Protein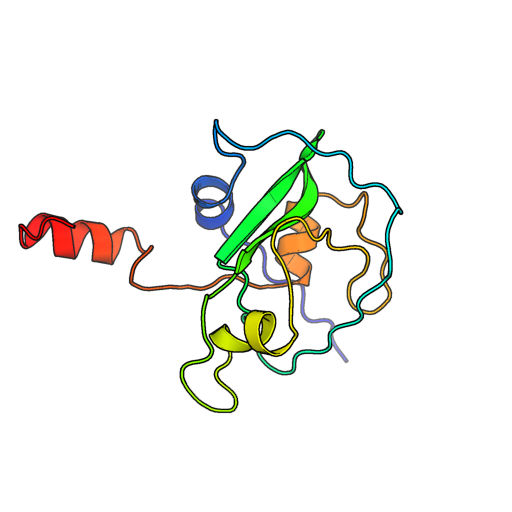 AF-A0A7S1RU45-F1 (afdb_monomer_lite)

Secondary structure (DSSP, 8-state):
----PPPPPPHHHHHHHS--TTPPP----S-S-------SSS---EEEEEEETTTEEEEEEEE-S--SSTT-GGGHHHHTT--TT-B--EETTEE-TTSBHHHHHHHH------TTT-HHHHHHHHHTT---

pLDDT: mean 73.71, std 16.8, range [36.34, 93.19]

Organism: Alexandrium catenella (NCBI:txid2925)

Sequence (132 aa):
RPGRTAARVSAEYLERLGPKDADVPFTAAAGGADHPVTFKKRPFGILRYQPGQGMKGAMAMEIIPTSRYPGDPQGQAFSAGVQSGWVVKSINGEDVLTADFGRIMDLLDDEVADPRFSKSTALALEKQGGRL

Foldseek 3Di:
DDDDQQDQDDPVCCVLQEDDPPDDADQLDPDDDDQDADDDDPPQAQPHWYAHDPQAWTFRAHGDCAQPDVPRNNRNCVVSVPDGGDTDQDQPNHGRSGPHNSVVCSRNVRDPPDCVPDPVNVVVCVVVVDDD

Structure (mmCIF, N/CA/C/O backbone):
data_AF-A0A7S1RU45-F1
#
_entry.id   AF-A0A7S1RU45-F1
#
loop_
_atom_site.group_PDB
_atom_site.id
_atom_site.type_symbol
_atom_site.label_atom_id
_atom_site.label_alt_id
_atom_site.label_comp_id
_atom_site.label_asym_id
_atom_site.label_entity_id
_atom_site.label_seq_id
_atom_site.pdbx_PDB_ins_code
_atom_site.Cartn_x
_atom_site.Cartn_y
_atom_site.Cartn_z
_atom_site.occupancy
_atom_site.B_iso_or_equiv
_atom_site.auth_seq_id
_atom_site.auth_comp_id
_atom_site.auth_asym_id
_atom_site.auth_atom_id
_atom_site.pdbx_PDB_model_num
ATOM 1 N N . ARG A 1 1 ? -3.092 -27.947 -1.223 1.00 36.34 1 ARG A N 1
ATOM 2 C CA . ARG A 1 1 ? -1.766 -27.299 -1.407 1.00 36.34 1 ARG A CA 1
ATOM 3 C C . ARG A 1 1 ? -1.359 -26.730 -0.051 1.00 36.34 1 ARG A C 1
ATOM 5 O O . ARG A 1 1 ? -2.202 -26.042 0.511 1.00 36.34 1 ARG A O 1
ATOM 12 N N . PRO A 1 2 ? -0.185 -27.057 0.516 1.00 37.94 2 PRO A N 1
ATOM 13 C CA . PRO A 1 2 ? 0.173 -26.583 1.849 1.00 37.94 2 PRO A CA 1
ATOM 14 C C . PRO A 1 2 ? 0.430 -25.075 1.789 1.00 37.94 2 PRO A C 1
ATOM 16 O O . PRO A 1 2 ? 1.108 -24.593 0.878 1.00 37.94 2 PRO A O 1
ATOM 19 N N . GLY A 1 3 ? -0.197 -24.343 2.709 1.00 45.81 3 GLY A N 1
ATOM 20 C CA . GLY A 1 3 ? -0.113 -22.893 2.806 1.00 45.81 3 GLY A CA 1
ATOM 21 C C . GLY A 1 3 ? 1.318 -22.466 3.093 1.00 45.81 3 GLY A C 1
ATOM 22 O O . GLY A 1 3 ? 1.924 -22.923 4.060 1.00 45.81 3 GLY A O 1
ATOM 23 N N . ARG A 1 4 ? 1.860 -21.593 2.240 1.00 40.69 4 ARG A N 1
ATOM 24 C CA . ARG A 1 4 ? 3.058 -20.830 2.581 1.00 40.69 4 ARG A CA 1
ATOM 25 C C . ARG A 1 4 ? 2.671 -19.919 3.738 1.00 40.69 4 ARG A C 1
ATOM 27 O O . ARG A 1 4 ? 1.908 -18.977 3.544 1.00 40.69 4 ARG A O 1
ATOM 34 N N . THR A 1 5 ? 3.141 -20.252 4.931 1.00 42.56 5 THR A N 1
ATOM 35 C CA . THR A 1 5 ? 3.171 -19.348 6.077 1.00 42.56 5 THR A CA 1
ATOM 36 C C . THR A 1 5 ? 3.805 -18.045 5.606 1.00 42.56 5 THR A C 1
ATOM 38 O O . THR A 1 5 ? 4.898 -18.074 5.038 1.00 42.56 5 THR A O 1
ATOM 41 N N . ALA A 1 6 ? 3.086 -16.932 5.762 1.00 41.75 6 ALA A N 1
ATOM 42 C CA . ALA A 1 6 ? 3.610 -15.604 5.475 1.00 41.75 6 ALA A CA 1
ATOM 4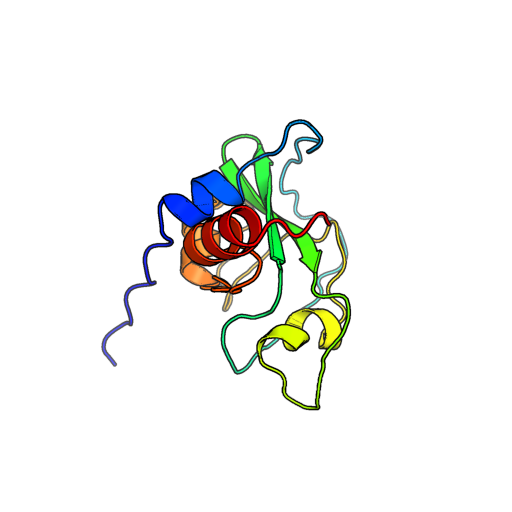3 C C . ALA A 1 6 ? 4.967 -15.451 6.183 1.00 41.75 6 ALA A C 1
ATOM 45 O O . ALA A 1 6 ? 5.102 -15.835 7.351 1.00 41.75 6 ALA A O 1
ATOM 46 N N . ALA A 1 7 ? 5.988 -15.015 5.444 1.00 49.62 7 ALA A N 1
ATOM 47 C CA . ALA A 1 7 ? 7.306 -14.795 6.013 1.00 49.62 7 ALA A CA 1
ATOM 48 C C . ALA A 1 7 ? 7.179 -13.681 7.056 1.00 49.62 7 ALA A C 1
ATOM 50 O O . ALA A 1 7 ? 6.604 -12.638 6.765 1.00 49.62 7 ALA A O 1
ATOM 51 N N . ARG A 1 8 ? 7.661 -13.936 8.276 1.00 51.78 8 ARG A N 1
ATOM 52 C CA . ARG A 1 8 ? 7.699 -12.918 9.326 1.00 51.78 8 ARG A CA 1
ATOM 53 C C . ARG A 1 8 ? 8.703 -11.857 8.910 1.00 51.78 8 ARG A C 1
ATOM 55 O O . ARG A 1 8 ? 9.883 -12.175 8.755 1.00 51.78 8 ARG A O 1
ATOM 62 N N . VAL A 1 9 ? 8.236 -10.630 8.757 1.00 60.22 9 VAL A N 1
ATOM 63 C CA . VAL A 1 9 ? 9.081 -9.470 8.492 1.00 60.22 9 VAL A CA 1
ATOM 64 C C . VAL A 1 9 ? 10.084 -9.297 9.634 1.00 60.22 9 VAL A C 1
ATOM 66 O O . VAL A 1 9 ? 9.765 -9.505 10.809 1.00 60.22 9 VAL A O 1
ATOM 69 N N . SER A 1 10 ? 11.330 -8.968 9.289 1.00 58.03 10 SER A N 1
ATOM 70 C CA . SER A 1 10 ? 12.415 -8.850 10.262 1.00 58.03 10 SER A CA 1
ATOM 71 C C . SER A 1 10 ? 12.181 -7.684 11.239 1.00 58.03 10 SER A C 1
ATOM 73 O O . SER A 1 10 ? 11.636 -6.641 10.876 1.00 58.03 10 SER A O 1
ATOM 75 N N . ALA A 1 11 ? 12.626 -7.826 12.494 1.00 60.44 11 ALA A N 1
ATOM 76 C CA . ALA A 1 11 ? 12.583 -6.726 13.466 1.00 60.44 11 ALA A CA 1
ATOM 77 C C . ALA A 1 11 ? 13.366 -5.496 12.964 1.00 60.44 11 ALA A C 1
ATOM 79 O O . ALA A 1 11 ? 12.951 -4.364 13.186 1.00 60.44 11 ALA A O 1
ATOM 80 N N . GLU A 1 12 ? 14.441 -5.722 12.202 1.00 61.47 12 GLU A N 1
ATOM 81 C CA . GLU A 1 12 ? 15.231 -4.666 11.565 1.00 61.47 12 GLU A CA 1
ATOM 82 C C . GLU A 1 12 ? 14.415 -3.852 10.549 1.00 61.47 12 GLU A C 1
ATOM 84 O O . GLU A 1 12 ? 14.563 -2.632 10.481 1.00 61.47 12 GLU A O 1
ATOM 89 N N . TYR A 1 13 ? 13.528 -4.489 9.779 1.00 62.28 13 TYR A N 1
ATOM 90 C CA . TYR A 1 13 ? 12.629 -3.782 8.868 1.00 62.28 13 TYR A CA 1
ATOM 91 C C . TYR A 1 13 ? 11.663 -2.871 9.636 1.00 62.28 13 TYR A C 1
ATOM 93 O O . TYR A 1 13 ? 11.496 -1.710 9.263 1.00 62.28 13 TYR A O 1
ATOM 101 N N . LEU A 1 14 ? 11.077 -3.365 10.732 1.00 64.50 14 LEU A N 1
ATOM 102 C CA . LEU A 1 14 ? 10.163 -2.587 11.575 1.00 64.50 14 LEU A CA 1
ATOM 103 C C . LEU A 1 14 ? 10.868 -1.427 12.292 1.00 64.50 14 LEU A C 1
ATOM 105 O O . LEU A 1 14 ? 10.302 -0.344 12.387 1.00 64.50 14 LEU A O 1
ATOM 109 N N . GLU A 1 15 ? 12.105 -1.619 12.752 1.00 63.34 15 GLU A N 1
ATOM 110 C CA . GLU A 1 15 ? 12.921 -0.550 13.343 1.00 63.34 15 GLU A CA 1
ATOM 111 C C . GLU A 1 15 ? 13.328 0.508 12.308 1.00 63.34 15 GLU A C 1
ATOM 113 O O . GLU A 1 15 ? 13.349 1.699 12.609 1.00 63.34 15 GLU A O 1
ATOM 118 N N . ARG A 1 16 ? 13.646 0.090 11.075 1.00 63.34 16 ARG A N 1
ATOM 119 C CA . ARG A 1 16 ? 14.114 0.988 10.007 1.00 63.34 16 ARG A CA 1
ATOM 120 C C . ARG A 1 16 ? 12.986 1.774 9.342 1.00 63.34 16 ARG A C 1
ATOM 122 O O . ARG A 1 16 ? 13.203 2.905 8.909 1.00 63.34 16 ARG A O 1
ATOM 129 N N . LEU A 1 17 ? 11.817 1.159 9.196 1.00 65.38 17 LEU A N 1
ATOM 130 C CA . LEU A 1 17 ? 10.683 1.701 8.440 1.00 65.38 17 LEU A CA 1
ATOM 131 C C . LEU A 1 17 ? 9.457 1.956 9.322 1.00 65.38 17 LEU A C 1
ATOM 133 O O . LEU A 1 17 ? 8.366 2.179 8.806 1.00 65.38 17 LEU A O 1
ATOM 137 N N . GLY A 1 18 ? 9.643 1.941 10.642 1.00 61.94 18 GLY A N 1
ATOM 138 C CA . GLY A 1 18 ? 8.648 2.383 11.608 1.00 61.94 18 GLY A CA 1
ATOM 139 C C . GLY A 1 18 ? 8.309 3.876 11.479 1.00 61.94 18 GLY A C 1
ATOM 140 O O . GLY A 1 18 ? 8.869 4.580 10.630 1.00 61.94 18 GLY A O 1
ATOM 141 N N . PRO A 1 19 ? 7.381 4.369 12.320 1.00 62.22 19 PRO A N 1
ATOM 142 C CA . PRO A 1 19 ? 6.977 5.770 12.309 1.00 62.22 19 PRO A CA 1
ATOM 143 C C . PRO A 1 19 ? 8.192 6.687 12.490 1.00 62.22 19 PRO A C 1
ATOM 145 O O . PRO A 1 19 ? 8.973 6.511 13.426 1.00 62.22 19 PRO A O 1
ATOM 148 N N . LYS A 1 20 ? 8.347 7.663 11.597 1.00 68.50 20 LYS A N 1
ATOM 149 C CA . LYS A 1 20 ? 9.353 8.728 11.697 1.00 68.50 20 LYS A CA 1
ATOM 150 C C . LYS A 1 20 ? 8.753 9.951 12.393 1.00 68.50 20 LYS A C 1
ATOM 152 O O . LYS A 1 20 ? 7.554 10.178 12.303 1.00 68.50 20 LYS A O 1
ATOM 157 N N . ASP A 1 21 ? 9.586 10.803 12.988 1.00 62.47 21 ASP A N 1
ATOM 158 C CA . ASP A 1 21 ? 9.125 12.025 13.678 1.00 62.47 21 ASP A CA 1
ATOM 159 C C . ASP A 1 21 ? 8.314 12.983 12.782 1.00 62.47 21 ASP A C 1
ATOM 161 O O . ASP A 1 21 ? 7.487 13.748 13.270 1.00 62.47 21 ASP A O 1
ATOM 165 N N . ALA A 1 22 ? 8.542 12.945 11.465 1.00 68.75 22 ALA A N 1
ATOM 166 C CA . ALA A 1 22 ? 7.822 13.757 10.483 1.00 68.75 22 ALA A CA 1
ATOM 167 C C . ALA A 1 22 ? 6.504 13.125 9.992 1.00 68.75 22 ALA A C 1
ATOM 169 O O . ALA A 1 22 ? 5.777 13.753 9.221 1.00 68.75 22 ALA A O 1
ATOM 170 N N . ASP A 1 23 ? 6.209 11.886 10.385 1.00 72.44 23 ASP A N 1
ATOM 171 C CA . ASP A 1 23 ? 5.013 11.182 9.943 1.00 72.44 23 ASP A CA 1
ATOM 172 C C . ASP A 1 23 ? 3.775 11.738 10.653 1.00 72.44 23 ASP A C 1
ATOM 174 O O . ASP A 1 23 ? 3.691 11.776 11.881 1.00 72.44 23 ASP A O 1
ATOM 178 N N . VAL A 1 24 ? 2.773 12.142 9.872 1.00 75.69 24 VAL A N 1
ATOM 179 C CA . VAL A 1 24 ? 1.483 12.578 10.414 1.00 75.69 24 VAL A CA 1
ATOM 180 C C . VAL A 1 24 ? 0.636 11.338 10.678 1.00 75.69 24 VAL A C 1
ATOM 182 O O . VAL A 1 24 ? 0.347 10.613 9.722 1.00 75.69 24 VAL A O 1
ATOM 185 N N . PRO A 1 25 ? 0.209 11.065 11.926 1.00 76.00 25 PRO A N 1
ATOM 186 C CA . PRO A 1 25 ? -0.648 9.923 12.211 1.00 76.00 25 PRO A CA 1
ATOM 187 C C . PRO A 1 25 ? -1.898 9.945 11.332 1.00 76.00 25 PRO A C 1
ATOM 189 O O . PRO A 1 25 ? -2.581 10.964 11.238 1.00 76.00 25 PRO A O 1
ATOM 192 N N . PHE A 1 26 ? -2.214 8.809 10.715 1.00 82.38 26 PHE A N 1
ATOM 193 C CA . PHE A 1 26 ? -3.442 8.642 9.950 1.00 82.38 26 PHE A CA 1
ATOM 194 C C . PHE A 1 26 ? -4.302 7.545 10.567 1.00 82.38 26 PHE A C 1
ATOM 196 O O . PHE A 1 26 ? -3.803 6.579 11.152 1.00 82.38 26 PHE A O 1
ATOM 203 N N . THR A 1 27 ? -5.609 7.679 10.400 1.00 80.44 27 THR A N 1
ATOM 204 C CA . THR A 1 27 ? -6.555 6.593 10.621 1.00 80.44 27 THR A CA 1
ATOM 205 C C . THR A 1 27 ? -6.864 5.964 9.272 1.00 80.44 27 THR A C 1
ATOM 207 O O . THR A 1 27 ? -7.249 6.648 8.324 1.00 80.44 27 THR A O 1
ATOM 210 N N . ALA A 1 28 ? -6.655 4.653 9.156 1.00 70.88 28 ALA A N 1
ATOM 211 C CA . ALA A 1 28 ? -7.047 3.917 7.965 1.00 70.88 28 ALA A CA 1
ATOM 212 C C . ALA A 1 28 ? -8.581 3.935 7.865 1.00 70.88 28 ALA A C 1
ATOM 214 O O . ALA A 1 28 ? -9.274 3.186 8.551 1.00 70.88 28 ALA A O 1
ATOM 215 N N . ALA A 1 29 ? -9.111 4.847 7.056 1.00 68.69 29 ALA A N 1
ATOM 216 C CA . ALA A 1 29 ? -10.534 4.972 6.793 1.00 68.69 29 ALA A CA 1
ATOM 217 C C . ALA A 1 29 ? -10.851 4.400 5.410 1.00 68.69 29 ALA A C 1
ATOM 219 O O . ALA A 1 29 ? -10.089 4.583 4.460 1.00 68.69 29 ALA A O 1
ATOM 220 N N . ALA A 1 30 ? -12.000 3.737 5.281 1.00 59.75 30 ALA A N 1
ATOM 221 C CA . ALA A 1 30 ? -12.558 3.374 3.986 1.00 59.75 30 ALA A CA 1
ATOM 222 C C . ALA A 1 30 ? -13.072 4.648 3.290 1.00 59.75 30 ALA A C 1
ATOM 224 O O . ALA A 1 30 ? -14.252 4.979 3.360 1.00 59.75 30 ALA A O 1
ATOM 225 N N . GLY A 1 31 ? -12.169 5.405 2.674 1.00 66.12 31 GLY A N 1
ATOM 226 C CA . GLY A 1 31 ? -12.482 6.608 1.911 1.00 66.12 31 GLY A CA 1
ATOM 227 C C . GLY A 1 31 ? -11.533 6.744 0.726 1.00 66.12 31 GLY A C 1
ATOM 228 O O . GLY A 1 31 ? -10.350 6.445 0.847 1.00 66.12 31 GLY A O 1
ATOM 229 N N . GLY A 1 32 ? -12.055 7.177 -0.423 1.00 72.19 32 GLY A N 1
ATOM 230 C CA . GLY A 1 32 ? -11.297 7.301 -1.672 1.00 72.19 32 GLY A CA 1
ATOM 231 C C . GLY A 1 32 ? -11.684 6.269 -2.734 1.00 72.19 32 GLY A C 1
ATOM 232 O O . GLY A 1 32 ? -12.477 5.362 -2.487 1.00 72.19 32 GLY A O 1
ATOM 233 N N . ALA A 1 33 ? -11.156 6.456 -3.945 1.00 82.75 33 ALA A N 1
ATOM 234 C CA . ALA A 1 33 ? -11.349 5.527 -5.052 1.00 82.75 33 ALA A CA 1
ATOM 235 C C . ALA A 1 33 ? -10.428 4.308 -4.897 1.00 82.75 33 ALA A C 1
ATOM 237 O O . ALA A 1 33 ? -9.247 4.452 -4.581 1.00 82.75 33 ALA A O 1
ATOM 238 N N . ASP A 1 34 ? -10.961 3.115 -5.153 1.00 88.38 34 ASP A N 1
ATOM 239 C CA . ASP A 1 34 ? -10.176 1.885 -5.109 1.00 88.38 34 ASP A CA 1
ATOM 240 C C . ASP A 1 34 ? -9.290 1.774 -6.360 1.00 88.38 34 ASP A C 1
ATOM 242 O O . ASP A 1 34 ? -9.778 1.844 -7.489 1.00 88.38 34 ASP A O 1
ATOM 246 N N . HIS A 1 35 ? -7.992 1.538 -6.154 1.00 90.50 35 HIS A N 1
ATOM 247 C CA . HIS A 1 35 ? -7.032 1.242 -7.219 1.00 90.50 35 HIS A CA 1
ATOM 248 C C . HIS A 1 35 ? -6.512 -0.197 -7.083 1.00 90.50 35 HIS A C 1
ATOM 250 O O . HIS A 1 35 ? -5.549 -0.443 -6.351 1.00 90.50 35 HIS A O 1
ATOM 256 N N . PRO A 1 36 ? -7.141 -1.180 -7.757 1.00 91.19 36 PRO A N 1
ATOM 257 C CA . PRO A 1 36 ? -6.678 -2.557 -7.705 1.00 91.19 36 PRO A CA 1
ATOM 258 C C . PRO A 1 36 ? -5.369 -2.705 -8.484 1.00 91.19 36 PRO A C 1
ATOM 260 O O . PRO A 1 36 ? -5.284 -2.352 -9.661 1.00 91.19 36 PRO A O 1
ATOM 263 N N . VAL A 1 37 ? -4.356 -3.282 -7.840 1.00 89.62 37 VAL A N 1
ATOM 264 C CA . VAL A 1 37 ? -3.072 -3.602 -8.469 1.00 89.62 37 VAL A CA 1
ATOM 265 C C . VAL A 1 37 ? -2.802 -5.095 -8.346 1.00 89.62 37 VAL A C 1
ATOM 267 O O . VAL A 1 37 ? -3.027 -5.702 -7.304 1.00 89.62 37 VAL A O 1
ATOM 270 N N . THR A 1 38 ? -2.304 -5.698 -9.424 1.00 88.44 38 THR A N 1
ATOM 271 C CA . THR A 1 38 ? -1.805 -7.077 -9.429 1.00 88.44 38 THR A CA 1
ATOM 272 C C . THR A 1 38 ? -0.334 -7.069 -9.813 1.00 88.44 38 THR A C 1
ATOM 274 O O . THR A 1 38 ? 0.030 -6.545 -10.863 1.00 88.44 38 THR A O 1
ATOM 277 N N . PHE A 1 39 ? 0.508 -7.689 -8.994 1.00 82.81 39 PHE A N 1
ATOM 278 C CA . PHE A 1 39 ? 1.936 -7.840 -9.259 1.00 82.81 39 PHE A CA 1
ATOM 279 C C . PHE A 1 39 ? 2.325 -9.320 -9.276 1.00 82.81 39 PHE A C 1
ATOM 281 O O . PHE A 1 39 ? 1.712 -10.150 -8.606 1.00 82.81 39 PHE A O 1
ATOM 288 N N . LYS A 1 40 ? 3.321 -9.674 -10.097 1.00 79.25 40 LYS A N 1
ATOM 289 C CA . LYS A 1 40 ? 3.710 -11.080 -10.332 1.00 79.25 40 LYS A CA 1
ATOM 290 C C . LYS A 1 40 ? 4.953 -11.499 -9.554 1.00 79.25 40 LYS A C 1
ATOM 292 O O . LYS A 1 40 ? 5.160 -12.692 -9.345 1.00 79.25 40 LYS A O 1
ATOM 297 N N . LYS A 1 41 ? 5.804 -10.544 -9.179 1.00 82.44 41 LYS A N 1
ATOM 298 C CA . LYS A 1 41 ? 7.073 -10.787 -8.482 1.00 82.44 41 LYS A CA 1
ATOM 299 C C . LYS A 1 41 ? 7.131 -9.954 -7.206 1.00 82.44 41 LYS A C 1
ATOM 301 O O . LYS A 1 41 ? 6.525 -8.892 -7.160 1.00 82.44 41 LYS A O 1
ATOM 306 N N . ARG A 1 42 ? 7.858 -10.436 -6.201 1.00 80.88 42 ARG A N 1
ATOM 307 C CA . ARG A 1 42 ? 8.191 -9.683 -4.985 1.00 80.88 42 ARG A CA 1
ATOM 308 C C . ARG A 1 42 ? 9.662 -9.245 -5.039 1.00 80.88 42 ARG A C 1
ATOM 310 O O . ARG A 1 42 ? 10.455 -9.987 -5.632 1.00 80.88 42 ARG A O 1
ATOM 317 N N . 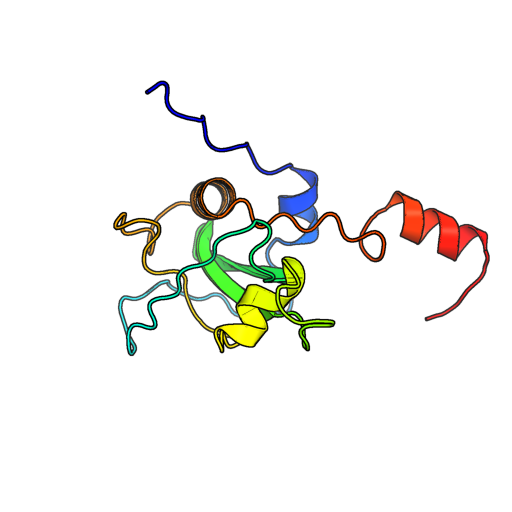PRO A 1 43 ? 10.033 -8.089 -4.460 1.00 83.31 43 PRO A N 1
ATOM 318 C CA . PRO A 1 43 ? 9.163 -7.091 -3.818 1.00 83.31 43 PRO A CA 1
ATOM 319 C C . PRO A 1 43 ? 8.255 -6.366 -4.831 1.00 83.31 43 PRO A C 1
ATOM 321 O O . PRO A 1 43 ? 8.453 -6.491 -6.039 1.00 83.31 43 PRO A O 1
ATOM 324 N N . PHE A 1 44 ? 7.232 -5.666 -4.347 1.00 85.88 44 PHE A N 1
ATOM 325 C CA . PHE A 1 44 ? 6.328 -4.833 -5.141 1.00 85.88 44 PHE A CA 1
ATOM 326 C C . PHE A 1 44 ? 6.943 -3.461 -5.461 1.00 85.88 44 PHE A C 1
ATOM 328 O O . PHE A 1 44 ? 6.718 -2.941 -6.554 1.00 85.88 44 PHE A O 1
ATOM 335 N N . GLY A 1 45 ? 7.773 -2.905 -4.573 1.00 84.12 45 GLY A N 1
ATOM 336 C CA . GLY A 1 45 ? 8.544 -1.688 -4.861 1.00 84.12 45 GLY A CA 1
ATOM 337 C C . GLY A 1 45 ? 8.141 -0.443 -4.077 1.00 84.12 45 GLY A C 1
ATOM 338 O O . GLY A 1 45 ? 8.447 0.675 -4.507 1.00 84.12 45 GLY A O 1
ATOM 339 N N . ILE A 1 46 ? 7.457 -0.615 -2.946 1.00 86.06 46 ILE A N 1
ATOM 340 C CA . ILE A 1 46 ? 7.291 0.459 -1.970 1.00 86.06 46 ILE A CA 1
ATOM 341 C C . ILE A 1 46 ? 8.510 0.442 -1.047 1.00 86.06 46 ILE A C 1
ATOM 343 O O . ILE A 1 46 ? 8.834 -0.567 -0.430 1.00 86.06 46 ILE A O 1
ATOM 347 N N . LEU A 1 47 ? 9.216 1.568 -0.979 1.00 82.06 47 LEU A N 1
ATOM 348 C CA . LEU A 1 47 ? 10.422 1.728 -0.168 1.00 82.06 47 LEU A CA 1
ATOM 349 C C . LEU A 1 47 ? 10.085 1.973 1.303 1.00 82.06 47 LEU A C 1
ATOM 351 O O . LEU A 1 47 ? 10.843 1.577 2.188 1.00 82.06 47 LEU A O 1
ATOM 355 N N . ARG A 1 48 ? 8.951 2.633 1.567 1.00 85.19 48 ARG A N 1
ATOM 356 C CA . ARG A 1 48 ? 8.491 2.911 2.926 1.00 85.19 48 ARG A CA 1
ATOM 357 C C . ARG A 1 48 ? 6.981 2.873 3.030 1.00 85.19 48 ARG A C 1
ATOM 359 O O . ARG A 1 48 ? 6.287 3.586 2.300 1.00 85.19 48 ARG A O 1
ATOM 366 N N . TYR A 1 49 ? 6.511 2.124 4.020 1.00 86.50 49 TYR A N 1
ATOM 367 C CA . TYR A 1 49 ? 5.155 2.235 4.526 1.00 86.50 49 TYR A CA 1
ATOM 368 C C . TYR A 1 49 ? 5.159 2.957 5.868 1.00 86.50 49 TYR A C 1
ATOM 370 O O . TYR A 1 49 ? 6.026 2.710 6.700 1.00 86.50 49 TYR A O 1
ATOM 378 N N . GLN A 1 50 ? 4.173 3.814 6.085 1.00 87.88 50 GLN A N 1
ATOM 379 C CA . GLN A 1 50 ? 3.882 4.378 7.391 1.00 87.88 50 GLN A CA 1
ATOM 380 C C . GLN A 1 50 ? 2.768 3.551 8.053 1.00 87.88 50 GLN A C 1
ATOM 382 O O . GLN A 1 50 ? 1.732 3.315 7.418 1.00 87.88 50 GLN A O 1
ATOM 387 N N . PRO A 1 51 ? 2.938 3.107 9.308 1.00 87.56 51 PRO A N 1
ATOM 388 C CA . PRO A 1 51 ? 1.848 2.519 10.077 1.00 87.56 51 PRO A CA 1
ATOM 389 C C . PRO A 1 51 ? 0.831 3.593 10.483 1.00 87.56 51 PRO A C 1
ATOM 391 O O . PRO A 1 51 ? 1.192 4.726 10.809 1.00 87.56 51 PRO A O 1
ATOM 394 N N . GLY A 1 52 ? -0.452 3.237 10.489 1.00 86.06 52 GLY A N 1
ATOM 395 C CA . GLY A 1 52 ? -1.495 4.118 11.010 1.00 86.06 52 GLY A CA 1
ATOM 396 C C . GLY A 1 52 ? -1.550 4.127 12.536 1.00 86.06 52 GLY A C 1
ATOM 397 O O . GLY A 1 52 ? -0.807 3.427 13.234 1.00 86.06 52 GLY A O 1
ATOM 398 N N . GLN A 1 53 ? -2.459 4.939 13.073 1.00 84.88 53 GLN A N 1
ATOM 399 C CA . GLN A 1 53 ? -2.650 5.094 14.512 1.00 84.88 53 GLN A CA 1
ATOM 400 C C . GLN A 1 53 ? -2.921 3.740 15.189 1.00 84.88 53 GLN A C 1
ATOM 402 O O . GLN A 1 53 ? -3.767 2.961 14.753 1.00 84.88 53 GLN A O 1
ATOM 407 N N . GLY A 1 54 ? -2.189 3.461 16.272 1.00 84.44 54 GLY A N 1
ATOM 408 C CA . GLY A 1 54 ? -2.278 2.181 16.978 1.00 84.44 54 GLY A CA 1
ATOM 409 C C . GLY A 1 54 ? -1.637 1.007 16.232 1.00 84.44 54 GLY A C 1
ATOM 410 O O . GLY A 1 54 ? -2.041 -0.127 16.466 1.00 84.44 54 GLY A O 1
ATOM 411 N N . MET A 1 55 ? -0.666 1.266 15.344 1.00 83.62 55 MET A N 1
ATOM 412 C CA . MET A 1 55 ? 0.003 0.253 14.513 1.00 83.62 55 MET A CA 1
ATOM 413 C C . MET A 1 55 ? -0.969 -0.511 13.607 1.00 83.62 55 MET A C 1
ATOM 415 O O . MET A 1 55 ? -0.778 -1.698 13.355 1.00 83.62 55 MET A O 1
ATOM 419 N N . LYS A 1 56 ? -2.013 0.164 13.115 1.00 88.19 56 LYS A N 1
ATOM 420 C CA . LYS A 1 56 ? -3.048 -0.412 12.247 1.00 88.19 56 LYS A CA 1
ATOM 421 C C . LYS A 1 56 ? -3.032 0.223 10.868 1.00 88.19 56 LYS A C 1
ATOM 423 O O . LYS A 1 56 ? -2.891 1.437 10.751 1.00 88.19 56 LYS A O 1
ATOM 428 N N . GLY A 1 57 ? -3.228 -0.590 9.837 1.00 90.00 57 GLY A N 1
ATOM 429 C CA . GLY A 1 57 ? -3.164 -0.133 8.454 1.00 90.00 57 GLY A CA 1
ATOM 430 C C . GLY A 1 57 ? -1.735 0.183 8.004 1.00 90.00 57 GLY A C 1
ATOM 431 O O . GLY A 1 57 ? -0.804 0.267 8.806 1.00 90.00 57 GLY A O 1
ATOM 432 N N . ALA A 1 58 ? -1.563 0.359 6.696 1.00 90.38 58 ALA A N 1
ATOM 433 C CA . ALA A 1 58 ? -0.294 0.734 6.086 1.00 90.38 58 ALA A CA 1
ATOM 434 C C . ALA A 1 58 ? -0.540 1.751 4.970 1.00 90.38 58 ALA A C 1
ATOM 436 O O . ALA A 1 58 ? -1.369 1.514 4.090 1.00 90.38 58 ALA A O 1
ATOM 437 N N . MET A 1 59 ? 0.187 2.864 5.003 1.00 90.50 59 MET A N 1
ATOM 438 C CA . MET A 1 59 ? 0.169 3.895 3.967 1.00 90.50 59 MET A CA 1
ATOM 439 C C . MET A 1 59 ? 1.484 3.871 3.194 1.00 90.50 59 MET A C 1
ATOM 441 O O . MET A 1 59 ? 2.548 3.902 3.804 1.00 90.50 59 MET A O 1
ATOM 445 N N . ALA A 1 60 ? 1.432 3.828 1.866 1.00 90.62 60 ALA A N 1
ATOM 446 C CA . ALA A 1 60 ? 2.610 3.979 1.024 1.00 90.62 60 ALA A CA 1
ATOM 447 C C . ALA A 1 60 ? 3.122 5.422 1.111 1.00 90.62 60 ALA A C 1
ATOM 449 O O . ALA A 1 60 ? 2.383 6.359 0.820 1.00 90.62 60 ALA A O 1
ATOM 450 N N . MET A 1 61 ? 4.385 5.604 1.490 1.00 86.25 61 MET A N 1
ATOM 451 C CA . MET A 1 61 ? 4.997 6.930 1.614 1.00 86.25 61 MET A CA 1
ATOM 452 C C . MET A 1 61 ? 6.026 7.169 0.526 1.00 86.25 61 MET A C 1
ATOM 454 O O . MET A 1 61 ? 5.977 8.175 -0.179 1.00 86.25 61 MET A O 1
ATOM 458 N N . GLU A 1 62 ? 6.950 6.229 0.378 1.00 84.44 62 GLU A N 1
ATOM 459 C CA . GLU A 1 62 ? 8.044 6.331 -0.575 1.00 84.44 62 GLU A CA 1
ATOM 460 C C . GLU A 1 62 ? 7.914 5.175 -1.558 1.00 84.44 62 GLU A C 1
ATOM 462 O O . GLU A 1 62 ? 7.934 4.007 -1.173 1.00 84.44 62 GLU A O 1
ATOM 467 N N . ILE A 1 63 ? 7.753 5.512 -2.832 1.00 85.94 63 ILE A N 1
ATOM 468 C CA . ILE A 1 63 ? 7.711 4.565 -3.944 1.00 85.94 63 ILE A CA 1
ATOM 469 C C . ILE A 1 63 ? 9.011 4.732 -4.715 1.00 85.94 63 ILE A C 1
ATOM 471 O O . ILE A 1 63 ? 9.555 5.838 -4.783 1.00 85.94 63 ILE A O 1
ATOM 475 N N . ILE A 1 64 ? 9.521 3.652 -5.306 1.00 80.88 64 ILE A N 1
ATOM 476 C CA . ILE A 1 64 ? 10.660 3.788 -6.210 1.00 80.88 64 ILE A CA 1
ATOM 477 C C . ILE A 1 64 ? 10.315 4.800 -7.327 1.00 80.88 64 ILE A C 1
ATOM 479 O O . ILE A 1 64 ? 9.230 4.737 -7.904 1.00 80.88 64 ILE A O 1
ATOM 483 N N . PRO A 1 65 ? 11.199 5.753 -7.659 1.00 77.19 65 PRO A N 1
ATOM 484 C CA . PRO A 1 65 ? 10.848 6.834 -8.582 1.00 77.19 65 PRO A CA 1
ATOM 485 C C . PRO A 1 65 ? 10.847 6.414 -10.058 1.00 77.19 65 PRO A C 1
ATOM 487 O O . PRO A 1 65 ? 10.433 7.190 -10.913 1.00 77.19 65 PRO A O 1
ATOM 490 N N . THR A 1 66 ? 11.363 5.227 -10.388 1.00 78.81 66 THR A N 1
ATOM 491 C CA . THR A 1 66 ? 11.431 4.734 -11.768 1.00 78.81 66 THR A CA 1
ATOM 492 C C . THR A 1 66 ? 11.542 3.212 -11.820 1.00 78.81 66 THR A C 1
ATOM 494 O O . THR A 1 66 ? 12.089 2.588 -10.908 1.00 78.81 66 THR A O 1
ATOM 497 N N . SER A 1 67 ? 11.074 2.616 -12.917 1.00 81.06 67 SER A N 1
ATOM 498 C CA . SER A 1 67 ? 11.389 1.233 -13.284 1.00 81.06 67 SER A CA 1
ATOM 499 C C . SER A 1 67 ? 12.622 1.226 -14.182 1.00 81.06 67 SER A C 1
ATOM 501 O O . SER A 1 67 ? 12.608 1.825 -15.256 1.00 81.06 67 SER A O 1
ATOM 503 N N . ARG A 1 68 ? 13.696 0.539 -13.777 1.00 77.75 68 ARG A N 1
ATOM 504 C CA . ARG A 1 68 ? 14.980 0.589 -14.506 1.00 77.75 68 ARG A CA 1
ATOM 505 C C . ARG A 1 68 ? 14.932 -0.105 -15.868 1.00 77.75 68 ARG A C 1
ATOM 507 O O . ARG A 1 68 ? 15.687 0.254 -16.765 1.00 77.75 68 ARG A O 1
ATOM 514 N N . TYR A 1 69 ? 14.084 -1.120 -16.005 1.00 75.81 69 TYR A N 1
ATOM 515 C CA . TYR A 1 69 ? 13.876 -1.889 -17.232 1.00 75.81 69 TYR A CA 1
ATOM 516 C C . TYR A 1 69 ? 12.471 -2.519 -17.236 1.00 75.81 69 TYR A C 1
ATOM 518 O O . TYR A 1 69 ? 11.846 -2.626 -16.173 1.00 75.81 69 TYR A O 1
ATOM 526 N N . PRO A 1 70 ? 11.938 -2.941 -18.400 1.00 75.81 70 PRO A N 1
ATOM 527 C CA . PRO A 1 70 ? 10.656 -3.637 -18.465 1.00 75.81 70 PRO A CA 1
ATOM 528 C C . PRO A 1 70 ? 10.664 -4.913 -17.613 1.00 75.81 70 PRO A C 1
ATOM 530 O O . PRO A 1 70 ? 11.468 -5.818 -17.832 1.00 75.81 70 PRO A O 1
ATOM 533 N N . GLY A 1 71 ? 9.759 -4.988 -16.635 1.00 73.75 71 GLY A N 1
ATOM 534 C CA . GLY A 1 71 ? 9.656 -6.129 -15.724 1.00 73.75 71 GLY A CA 1
ATOM 535 C C . GLY A 1 71 ? 10.618 -6.108 -14.530 1.00 73.75 71 GLY A C 1
ATOM 536 O O . GLY A 1 71 ? 10.788 -7.163 -13.911 1.00 73.75 71 GLY A O 1
ATOM 537 N N . ASP A 1 72 ? 11.226 -4.956 -14.201 1.00 77.94 72 ASP A N 1
ATOM 538 C CA . ASP A 1 72 ? 11.969 -4.756 -12.946 1.00 77.94 72 ASP A CA 1
ATOM 539 C C . ASP A 1 72 ? 11.050 -5.063 -11.752 1.00 77.94 72 ASP A C 1
ATOM 541 O O . ASP A 1 72 ? 10.054 -4.359 -11.561 1.00 77.94 72 ASP A O 1
ATOM 545 N N . PRO A 1 73 ? 11.351 -6.093 -10.937 1.00 74.06 73 PRO A N 1
ATOM 546 C CA . PRO A 1 73 ? 10.530 -6.427 -9.780 1.00 74.06 73 PRO A CA 1
ATOM 547 C C . PRO A 1 73 ? 10.371 -5.243 -8.821 1.00 74.06 73 PRO A C 1
ATOM 549 O O . PRO A 1 73 ? 9.277 -5.009 -8.322 1.00 74.06 73 PRO A O 1
ATOM 552 N N . GLN A 1 74 ? 11.422 -4.439 -8.634 1.00 76.19 74 GLN A N 1
ATOM 553 C CA . GLN A 1 74 ? 11.382 -3.284 -7.735 1.00 76.19 74 GLN A CA 1
ATOM 554 C C . GLN A 1 74 ? 10.588 -2.111 -8.323 1.00 76.19 74 GLN A C 1
ATOM 556 O O . GLN A 1 74 ? 10.100 -1.287 -7.567 1.00 76.19 74 GLN A O 1
ATOM 561 N N . GLY A 1 75 ? 10.430 -2.043 -9.649 1.00 82.88 75 GLY A N 1
ATOM 562 C CA . GLY A 1 75 ? 9.720 -0.983 -10.373 1.00 82.88 75 GLY A CA 1
ATOM 563 C C . GLY A 1 75 ? 8.207 -1.181 -10.503 1.00 82.88 75 GLY A C 1
ATOM 564 O O . GLY A 1 75 ? 7.552 -0.387 -11.184 1.00 82.88 75 GLY A O 1
ATOM 565 N N . GLN A 1 76 ? 7.638 -2.244 -9.921 1.00 88.00 76 GLN A N 1
ATOM 566 C CA . GLN A 1 76 ? 6.239 -2.619 -10.159 1.00 88.00 76 GLN A CA 1
ATOM 567 C C . GLN A 1 76 ? 5.253 -1.616 -9.550 1.00 88.00 76 GLN A C 1
ATOM 569 O O . GLN A 1 76 ? 4.295 -1.255 -10.227 1.00 88.00 76 GLN A O 1
ATOM 574 N N . ALA A 1 77 ? 5.504 -1.112 -8.339 1.00 88.44 77 ALA A N 1
ATOM 575 C CA . ALA A 1 77 ? 4.667 -0.096 -7.701 1.00 88.44 77 ALA A CA 1
ATOM 576 C C . ALA A 1 77 ? 4.613 1.211 -8.509 1.00 88.44 77 ALA A C 1
ATOM 578 O O . ALA A 1 77 ? 3.529 1.746 -8.745 1.00 88.44 77 ALA A O 1
ATOM 579 N N . PHE A 1 78 ? 5.764 1.670 -9.013 1.00 88.25 78 PHE A N 1
ATOM 580 C CA . PHE A 1 78 ? 5.845 2.811 -9.930 1.00 88.25 78 PHE A CA 1
ATOM 581 C C . PHE A 1 78 ? 5.063 2.552 -11.221 1.00 88.25 78 PHE A C 1
ATOM 583 O O . PHE A 1 78 ? 4.227 3.356 -11.625 1.00 88.25 78 PHE A O 1
ATOM 590 N N . SER A 1 79 ? 5.294 1.396 -11.847 1.00 88.75 79 SER A N 1
ATOM 591 C CA . SER A 1 79 ? 4.634 1.021 -13.105 1.00 88.75 79 SER A CA 1
ATOM 592 C C . SER A 1 79 ? 3.118 0.850 -12.949 1.00 88.75 79 SER A C 1
ATOM 594 O O . SER A 1 79 ? 2.376 1.045 -13.907 1.00 88.75 79 SER A O 1
ATOM 596 N N . ALA A 1 80 ? 2.656 0.494 -11.748 1.00 88.88 80 ALA A N 1
ATOM 597 C CA . ALA A 1 80 ? 1.246 0.397 -11.391 1.00 88.88 80 ALA A CA 1
ATOM 598 C C . ALA A 1 80 ? 0.612 1.750 -11.020 1.00 88.88 80 ALA A C 1
ATOM 600 O O . ALA A 1 80 ? -0.590 1.805 -10.769 1.00 88.88 80 ALA A O 1
ATOM 601 N N . GLY A 1 81 ? 1.400 2.830 -10.983 1.00 89.62 81 GLY A N 1
ATOM 602 C CA . GLY A 1 81 ? 0.923 4.174 -10.672 1.00 89.62 81 GLY A CA 1
ATOM 603 C C . GLY A 1 81 ? 0.589 4.392 -9.197 1.00 89.62 81 GLY A C 1
ATOM 604 O O . GLY A 1 81 ? -0.210 5.276 -8.898 1.00 89.62 81 GLY A O 1
ATOM 605 N N . VAL A 1 82 ? 1.167 3.604 -8.283 1.00 90.75 82 VAL A N 1
ATOM 606 C CA . VAL A 1 82 ? 0.975 3.808 -6.840 1.00 90.75 82 VAL A CA 1
ATOM 607 C C . VAL A 1 82 ? 1.543 5.161 -6.431 1.00 90.75 82 VAL A C 1
ATOM 609 O O . VAL A 1 82 ? 2.656 5.520 -6.818 1.00 90.75 82 VAL A O 1
ATOM 612 N N . GLN A 1 83 ? 0.784 5.900 -5.626 1.00 89.69 83 GLN A N 1
ATOM 613 C CA . GLN A 1 83 ? 1.165 7.231 -5.164 1.00 89.69 83 GLN A CA 1
ATOM 614 C C . GLN A 1 83 ? 1.397 7.257 -3.655 1.00 89.69 83 GLN A C 1
ATOM 616 O O . GLN A 1 83 ? 0.866 6.439 -2.901 1.00 89.69 83 GLN A O 1
ATOM 621 N N . SER A 1 84 ? 2.198 8.232 -3.224 1.00 88.81 84 SER A N 1
ATOM 622 C CA . SER A 1 84 ? 2.384 8.531 -1.807 1.00 88.81 84 SER A CA 1
ATOM 623 C C . SER A 1 84 ? 1.049 8.949 -1.184 1.00 88.81 84 SER A C 1
ATOM 625 O O . SER A 1 84 ? 0.252 9.638 -1.823 1.00 88.81 84 SER A O 1
ATOM 627 N N . GLY A 1 85 ? 0.788 8.514 0.044 1.00 89.19 85 GLY A N 1
ATOM 628 C CA . GLY A 1 85 ? -0.470 8.750 0.751 1.00 89.19 85 GLY A CA 1
ATOM 629 C C . GLY A 1 85 ? -1.538 7.674 0.534 1.00 89.19 85 GLY A C 1
ATOM 630 O O . GLY A 1 85 ? -2.576 7.706 1.193 1.00 89.19 85 GLY A O 1
ATOM 631 N N . TRP A 1 86 ? -1.321 6.705 -0.360 1.00 91.81 86 TRP A N 1
ATOM 632 C CA . TRP A 1 86 ? -2.288 5.628 -0.586 1.00 91.81 86 TRP A CA 1
ATOM 633 C C . TRP A 1 86 ? -2.269 4.603 0.545 1.00 91.81 86 TRP A C 1
ATOM 635 O O . TRP A 1 86 ? -1.206 4.165 0.981 1.00 91.81 86 TRP A O 1
ATOM 645 N N . VAL A 1 87 ? -3.452 4.182 0.992 1.00 92.12 87 VAL A N 1
ATOM 646 C CA . VAL A 1 87 ? -3.621 3.203 2.074 1.00 92.12 87 VAL A CA 1
ATOM 647 C C . VAL A 1 87 ? -3.931 1.826 1.498 1.00 92.12 87 VAL A C 1
ATOM 649 O O . VAL A 1 87 ? -4.763 1.679 0.602 1.00 92.12 87 VAL A O 1
ATOM 652 N N . VAL A 1 88 ? -3.284 0.794 2.038 1.00 92.06 88 VAL A N 1
ATOM 653 C CA . VAL A 1 88 ? -3.552 -0.597 1.666 1.00 92.06 88 VAL A CA 1
ATOM 654 C C . VAL A 1 88 ? -4.907 -1.015 2.232 1.00 92.06 88 VAL A C 1
ATOM 656 O O . VAL A 1 88 ? -5.058 -1.215 3.436 1.00 92.06 88 VAL A O 1
ATOM 659 N N . LYS A 1 89 ? -5.898 -1.143 1.346 1.00 93.19 89 LYS A N 1
ATOM 660 C CA . LYS A 1 89 ? -7.266 -1.527 1.713 1.00 93.19 89 LYS A CA 1
ATOM 661 C C . LYS A 1 89 ? -7.458 -3.037 1.813 1.00 93.19 89 LYS A C 1
ATOM 663 O O . LYS A 1 89 ? -8.023 -3.525 2.781 1.00 93.19 89 LYS A O 1
ATOM 668 N N . SER A 1 90 ? -7.015 -3.778 0.799 1.00 92.69 90 SER A N 1
ATOM 669 C CA . SER A 1 90 ? -7.182 -5.231 0.752 1.00 92.69 90 SER A CA 1
ATOM 670 C C . SER A 1 90 ? -5.997 -5.923 0.093 1.00 92.69 90 SER A C 1
ATOM 672 O O . SER A 1 90 ? -5.344 -5.354 -0.783 1.00 92.69 90 SER A O 1
ATOM 674 N N . ILE A 1 91 ? -5.731 -7.161 0.508 1.00 91.69 91 ILE A N 1
ATOM 675 C CA . ILE A 1 91 ? -4.698 -8.026 -0.068 1.00 91.69 91 ILE A CA 1
ATOM 676 C C . ILE A 1 91 ? -5.342 -9.370 -0.393 1.00 91.69 91 ILE A C 1
ATOM 678 O O . ILE A 1 91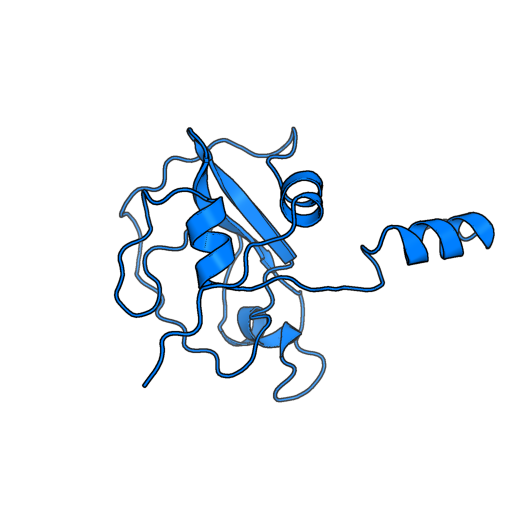 ? -5.876 -10.035 0.487 1.00 91.69 91 ILE A O 1
ATOM 682 N N . ASN A 1 92 ? -5.297 -9.788 -1.662 1.00 90.06 92 ASN A N 1
ATOM 683 C CA . ASN A 1 92 ? -5.893 -11.052 -2.125 1.00 90.06 92 ASN A CA 1
ATOM 684 C C . ASN A 1 92 ? -7.373 -11.246 -1.714 1.00 90.06 92 ASN A C 1
ATOM 686 O O . ASN A 1 92 ? -7.811 -12.371 -1.490 1.00 90.06 92 ASN A O 1
ATOM 690 N N . GLY A 1 93 ? -8.140 -10.153 -1.620 1.00 88.62 93 GLY A N 1
ATOM 691 C CA . GLY A 1 93 ? -9.549 -10.166 -1.208 1.00 88.62 93 GLY A CA 1
ATOM 692 C C . GLY A 1 93 ? -9.787 -10.119 0.307 1.00 88.62 93 GLY A C 1
ATOM 693 O O . GLY A 1 93 ? -10.937 -10.009 0.720 1.00 88.62 93 GLY A O 1
ATOM 694 N N . GLU A 1 94 ? -8.738 -10.162 1.133 1.00 91.56 94 GLU A N 1
ATOM 695 C CA . GLU A 1 94 ? -8.826 -9.918 2.577 1.00 91.56 94 GLU A CA 1
ATOM 696 C C . GLU A 1 94 ? -8.769 -8.408 2.844 1.00 91.56 94 GLU A C 1
ATOM 698 O O . GLU A 1 94 ? -7.825 -7.749 2.408 1.00 91.56 94 GLU A O 1
ATOM 703 N N . ASP A 1 95 ? -9.769 -7.857 3.539 1.00 92.31 95 ASP A N 1
ATOM 704 C CA . ASP A 1 95 ? -9.732 -6.476 4.039 1.00 92.31 95 ASP A CA 1
ATOM 705 C C . ASP A 1 95 ? -8.680 -6.365 5.147 1.00 92.31 95 ASP A C 1
ATOM 707 O O . ASP A 1 95 ? -8.709 -7.106 6.132 1.00 92.31 95 ASP A O 1
ATOM 711 N N . VAL A 1 96 ? -7.742 -5.437 4.971 1.00 92.50 96 VAL A N 1
ATOM 712 C CA . VAL A 1 96 ? -6.633 -5.204 5.895 1.00 92.50 96 VAL A CA 1
ATOM 713 C C . VAL A 1 96 ? -6.575 -3.766 6.407 1.00 92.50 96 VAL A C 1
ATOM 715 O O . VAL A 1 96 ? -5.617 -3.417 7.094 1.00 92.50 96 VAL A O 1
ATOM 718 N N . LEU A 1 97 ? -7.591 -2.933 6.142 1.00 89.81 97 LEU A N 1
ATOM 719 C CA . LEU A 1 97 ? -7.603 -1.521 6.555 1.00 89.81 97 LEU A CA 1
ATOM 720 C C . LEU A 1 97 ? -7.305 -1.348 8.047 1.00 89.81 97 LEU A C 1
ATOM 722 O O . LEU A 1 97 ? -6.554 -0.462 8.440 1.00 89.81 97 LEU A O 1
ATOM 726 N N . THR A 1 98 ? -7.883 -2.208 8.884 1.00 89.06 98 THR A N 1
ATOM 727 C CA . THR A 1 98 ? -7.742 -2.142 10.349 1.00 89.06 98 THR A CA 1
ATOM 728 C C . THR A 1 98 ? -6.836 -3.232 10.925 1.00 89.06 98 THR A C 1
ATOM 730 O O . THR A 1 98 ? -6.732 -3.367 12.153 1.00 89.06 98 THR A O 1
ATOM 733 N N . ALA A 1 99 ? -6.182 -4.006 10.053 1.00 89.56 99 ALA A N 1
ATOM 734 C CA . ALA A 1 99 ? -5.249 -5.050 10.445 1.00 89.56 99 ALA A CA 1
ATOM 735 C C . ALA A 1 99 ? -3.974 -4.450 11.045 1.00 89.56 99 ALA A C 1
ATOM 737 O O . ALA A 1 99 ? -3.604 -3.311 10.750 1.00 89.56 99 ALA A O 1
ATOM 738 N N . ASP A 1 100 ? -3.290 -5.235 11.874 1.00 88.56 100 ASP A N 1
ATOM 739 C CA . ASP A 1 100 ? -2.010 -4.829 12.445 1.00 88.56 100 ASP A CA 1
ATOM 740 C C . ASP A 1 100 ? -0.970 -4.647 11.335 1.00 88.56 100 ASP A C 1
ATOM 742 O O . ASP A 1 100 ? -0.844 -5.479 10.435 1.00 88.56 100 ASP A O 1
ATOM 746 N N . PHE A 1 101 ? -0.189 -3.575 11.418 1.00 85.44 101 PHE A N 1
ATOM 747 C CA . PHE A 1 101 ? 0.806 -3.197 10.419 1.00 85.44 101 PHE A CA 1
ATOM 748 C C . PHE A 1 101 ? 1.773 -4.342 10.101 1.00 85.44 101 PHE A C 1
ATOM 750 O O . PHE A 1 101 ? 2.018 -4.631 8.933 1.00 85.44 101 PHE A O 1
ATOM 757 N N . GLY A 1 102 ? 2.250 -5.057 11.127 1.00 83.12 102 GLY A N 1
ATOM 758 C CA . GLY A 1 102 ? 3.109 -6.231 10.946 1.00 83.12 102 GLY A CA 1
ATOM 759 C C . GLY A 1 102 ? 2.457 -7.318 10.086 1.00 83.12 102 GLY A C 1
ATOM 760 O O . GLY A 1 102 ? 3.088 -7.821 9.164 1.00 83.12 102 GLY A O 1
ATOM 761 N N . ARG A 1 103 ? 1.161 -7.600 10.293 1.00 85.31 103 ARG A N 1
ATOM 762 C CA . ARG A 1 103 ? 0.404 -8.556 9.464 1.00 85.31 103 ARG A CA 1
ATOM 763 C C . ARG A 1 103 ? 0.324 -8.092 8.010 1.00 85.31 103 ARG A C 1
ATOM 765 O O . ARG A 1 103 ? 0.447 -8.911 7.106 1.00 85.31 103 ARG A O 1
ATOM 772 N N . ILE A 1 104 ? 0.104 -6.798 7.776 1.00 88.38 104 ILE A N 1
ATOM 773 C CA . ILE A 1 104 ? 0.044 -6.238 6.417 1.00 88.38 104 ILE A CA 1
ATOM 774 C C . ILE A 1 104 ? 1.396 -6.408 5.721 1.00 88.38 104 ILE A C 1
ATOM 776 O O . ILE A 1 104 ? 1.440 -6.858 4.577 1.00 88.38 104 ILE A O 1
ATOM 780 N N . MET A 1 105 ? 2.494 -6.103 6.418 1.00 86.69 105 MET A N 1
ATOM 781 C CA . MET A 1 105 ? 3.842 -6.276 5.877 1.00 86.69 105 MET A CA 1
ATOM 782 C C . MET A 1 105 ? 4.158 -7.756 5.606 1.00 86.69 105 MET A C 1
ATOM 784 O O . MET A 1 105 ? 4.682 -8.058 4.539 1.00 86.69 105 MET A O 1
ATOM 788 N N . ASP A 1 106 ? 3.763 -8.681 6.489 1.00 84.38 106 ASP A N 1
ATOM 789 C CA . ASP A 1 106 ? 3.914 -10.133 6.282 1.00 84.38 106 ASP A CA 1
ATOM 790 C C . ASP A 1 106 ? 3.139 -10.626 5.041 1.00 84.38 106 ASP A C 1
ATOM 792 O O . ASP A 1 106 ? 3.601 -11.490 4.289 1.00 84.38 106 ASP A O 1
ATOM 796 N N . LEU A 1 107 ? 1.935 -10.090 4.807 1.00 86.00 107 LEU A N 1
ATOM 797 C CA . LEU A 1 107 ? 1.108 -10.446 3.650 1.00 86.00 107 LEU A CA 1
ATOM 798 C C . LEU A 1 107 ? 1.685 -9.905 2.335 1.00 86.00 107 LEU A C 1
ATOM 800 O O . LEU A 1 107 ? 1.665 -10.614 1.320 1.00 86.00 107 LEU A O 1
ATOM 804 N N . LEU A 1 108 ? 2.184 -8.666 2.346 1.00 85.00 108 LEU A N 1
ATOM 805 C CA . LEU A 1 108 ? 2.793 -8.024 1.180 1.00 85.00 108 LEU A CA 1
ATOM 806 C C . LEU A 1 108 ? 4.156 -8.626 0.851 1.00 85.00 108 LEU A C 1
ATOM 808 O O . LEU A 1 108 ? 4.413 -8.888 -0.328 1.00 85.00 108 LEU A O 1
ATOM 812 N N . ASP A 1 109 ? 4.968 -8.900 1.879 1.00 80.19 109 ASP A N 1
ATOM 813 C CA . ASP A 1 109 ? 6.340 -9.409 1.761 1.00 80.19 109 ASP A CA 1
ATOM 814 C C . ASP A 1 109 ? 7.141 -8.540 0.776 1.00 80.19 109 ASP A C 1
ATOM 816 O O . ASP A 1 109 ? 7.736 -8.995 -0.203 1.00 80.19 109 ASP A O 1
ATOM 820 N N . ASP A 1 110 ? 7.041 -7.229 1.008 1.00 72.25 110 ASP A N 1
ATOM 821 C CA . ASP A 1 110 ? 7.624 -6.157 0.197 1.00 72.25 110 ASP A CA 1
ATOM 822 C C . ASP A 1 110 ? 8.988 -5.718 0.758 1.00 72.25 110 ASP A C 1
ATOM 824 O O . ASP A 1 110 ? 9.417 -4.580 0.589 1.00 72.25 110 ASP A O 1
ATOM 828 N N . GLU A 1 111 ? 9.678 -6.620 1.466 1.00 65.25 111 GLU A N 1
ATOM 829 C CA . GLU A 1 111 ? 11.006 -6.345 2.004 1.00 65.25 111 GLU A CA 1
ATOM 830 C C . GLU A 1 111 ? 12.003 -6.195 0.849 1.00 65.25 111 GLU A C 1
ATOM 832 O O . GLU A 1 111 ? 12.445 -7.157 0.215 1.00 65.25 111 GLU A O 1
ATOM 837 N N . VAL A 1 112 ? 12.373 -4.949 0.562 1.00 59.44 112 VAL A N 1
ATOM 838 C CA . VAL A 1 112 ? 13.479 -4.652 -0.340 1.00 59.44 112 VAL A CA 1
ATOM 839 C C . VAL A 1 112 ? 14.776 -4.755 0.462 1.00 59.44 112 VAL A C 1
ATOM 841 O O . VAL A 1 112 ? 15.135 -3.849 1.213 1.00 59.44 112 VAL A O 1
ATOM 844 N N . ALA A 1 113 ? 15.522 -5.845 0.275 1.00 52.75 113 ALA A N 1
ATOM 845 C CA . ALA A 1 113 ? 16.931 -5.910 0.657 1.00 52.75 113 ALA A CA 1
ATOM 846 C C . ALA A 1 113 ? 17.748 -5.015 -0.292 1.00 52.75 113 ALA A C 1
ATOM 848 O O . ALA A 1 113 ? 18.425 -5.493 -1.200 1.00 52.75 113 ALA A O 1
ATOM 849 N N . ASP A 1 114 ? 17.619 -3.698 -0.151 1.00 49.03 114 ASP A N 1
ATOM 850 C CA . ASP A 1 114 ? 18.404 -2.746 -0.927 1.00 49.03 114 ASP A CA 1
ATOM 851 C C . ASP A 1 114 ? 19.794 -2.596 -0.275 1.00 49.03 114 ASP A C 1
ATOM 853 O O . ASP A 1 114 ? 19.899 -2.143 0.873 1.00 49.03 114 ASP A O 1
ATOM 857 N N . PRO A 1 115 ? 20.887 -2.925 -0.990 1.00 43.97 115 PRO A N 1
ATOM 858 C 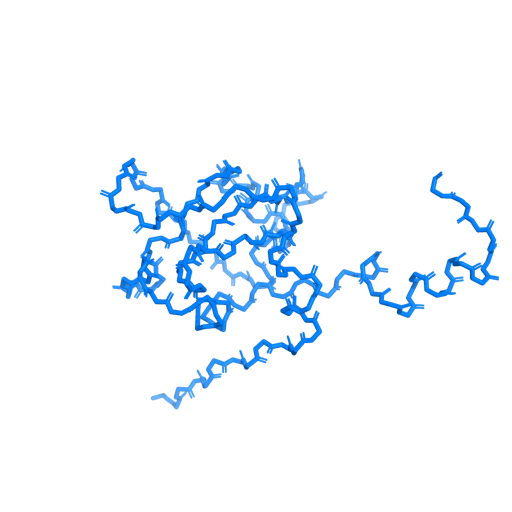CA . PRO A 1 115 ? 22.247 -2.697 -0.524 1.00 43.97 115 PRO A CA 1
ATOM 859 C C . PRO A 1 115 ? 22.587 -1.218 -0.306 1.00 43.97 115 PRO A C 1
ATOM 861 O O . PRO A 1 115 ? 23.699 -0.922 0.082 1.00 43.97 115 PRO A O 1
ATOM 864 N N . ARG A 1 116 ? 21.717 -0.248 -0.563 1.00 45.22 116 ARG A N 1
ATOM 865 C CA . ARG A 1 116 ? 21.924 1.163 -0.186 1.00 45.22 116 ARG A CA 1
ATOM 866 C C . ARG A 1 116 ? 21.391 1.472 1.210 1.00 45.22 116 ARG A C 1
ATOM 868 O O . ARG A 1 116 ? 21.824 2.436 1.824 1.00 45.22 116 ARG A O 1
ATOM 875 N N . PHE A 1 117 ? 20.489 0.632 1.714 1.00 46.75 117 PHE A N 1
ATOM 876 C CA . PHE A 1 117 ? 19.851 0.766 3.026 1.00 46.75 117 PHE A CA 1
ATOM 877 C C . PHE A 1 117 ? 20.236 -0.372 3.990 1.00 46.75 117 PHE A C 1
ATOM 879 O O . PHE A 1 117 ? 19.725 -0.453 5.112 1.00 46.75 117 PHE A O 1
ATOM 886 N N . SER A 1 118 ? 21.149 -1.253 3.568 1.00 41.44 118 SER A N 1
ATOM 887 C CA . SER A 1 118 ? 21.784 -2.246 4.431 1.00 41.44 118 SER A CA 1
ATOM 888 C C . SER A 1 118 ? 22.790 -1.571 5.369 1.00 41.44 118 SER A C 1
ATOM 890 O O . SER A 1 118 ? 23.672 -0.832 4.931 1.00 41.44 118 SER A O 1
ATOM 892 N N . LYS A 1 119 ? 22.722 -1.873 6.673 1.00 44.16 119 LYS A N 1
ATOM 893 C CA . LYS A 1 119 ? 23.744 -1.436 7.641 1.00 44.16 119 LYS A CA 1
ATOM 894 C C . LYS A 1 119 ? 25.152 -1.855 7.212 1.00 44.16 119 LYS A C 1
ATOM 896 O O . LYS A 1 119 ? 26.095 -1.120 7.472 1.00 44.16 119 LYS A O 1
ATOM 901 N N . SER A 1 120 ? 25.313 -2.998 6.536 1.00 46.41 120 SER A N 1
ATOM 902 C CA . SER A 1 120 ? 26.631 -3.499 6.118 1.00 46.41 120 SER A CA 1
ATOM 903 C C . SER A 1 120 ? 27.273 -2.673 5.004 1.00 46.41 120 SER A C 1
ATOM 905 O O . SER A 1 120 ? 28.493 -2.526 4.979 1.00 46.41 120 SER A O 1
ATOM 907 N N . THR A 1 121 ? 26.476 -2.092 4.114 1.00 45.31 121 THR A N 1
ATOM 908 C CA . THR A 1 121 ? 26.951 -1.230 3.028 1.00 45.31 121 THR A CA 1
ATOM 909 C C . THR A 1 121 ? 27.049 0.221 3.454 1.00 45.31 121 THR A C 1
ATOM 911 O O . THR A 1 121 ? 28.011 0.870 3.064 1.00 45.31 121 THR A O 1
ATOM 914 N N . ALA A 1 122 ? 26.148 0.706 4.315 1.00 50.00 122 ALA A N 1
ATOM 915 C CA . ALA A 1 122 ? 26.317 1.988 4.994 1.00 50.00 122 ALA A CA 1
ATOM 916 C C . ALA A 1 122 ? 27.630 2.003 5.800 1.00 50.00 122 ALA A C 1
ATOM 918 O O . ALA A 1 122 ? 28.446 2.896 5.599 1.00 50.00 122 ALA A O 1
ATOM 919 N N . LEU A 1 123 ? 27.913 0.953 6.589 1.00 51.00 123 LEU A N 1
ATOM 920 C CA . LEU A 1 123 ? 29.207 0.802 7.268 1.00 51.00 123 LEU A CA 1
ATOM 921 C C . LEU A 1 123 ? 30.382 0.677 6.289 1.00 51.00 123 LEU A C 1
ATOM 923 O O . LEU A 1 123 ? 31.479 1.127 6.607 1.00 51.00 123 LEU A O 1
ATOM 927 N N . ALA A 1 124 ? 30.206 0.024 5.136 1.00 55.47 124 ALA A N 1
ATOM 928 C CA . ALA A 1 124 ? 31.278 -0.118 4.150 1.00 55.47 124 ALA A CA 1
ATOM 929 C C . ALA A 1 124 ? 31.604 1.214 3.453 1.00 55.47 124 ALA A C 1
ATOM 931 O O . ALA A 1 124 ? 32.778 1.521 3.270 1.00 55.47 124 ALA A O 1
ATOM 932 N N . LEU A 1 125 ? 30.585 2.012 3.121 1.00 50.28 125 LEU A N 1
ATOM 933 C CA . LEU A 1 125 ? 30.700 3.350 2.531 1.00 50.28 125 LEU A CA 1
ATOM 934 C C . LEU A 1 125 ? 31.264 4.368 3.531 1.00 50.28 125 LEU A C 1
ATOM 936 O O .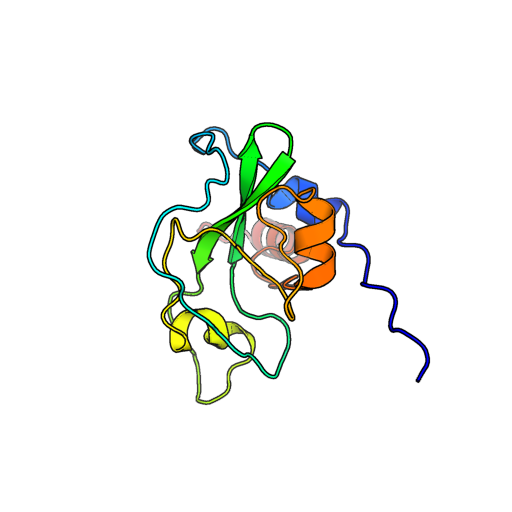 LEU A 1 125 ? 32.135 5.159 3.175 1.00 50.28 125 LEU A O 1
ATOM 940 N N . GLU A 1 126 ? 30.841 4.293 4.794 1.00 53.44 126 GLU A N 1
ATOM 941 C CA . GLU A 1 126 ? 31.363 5.115 5.890 1.00 53.44 126 GLU A CA 1
ATOM 942 C C . GLU A 1 126 ? 32.835 4.775 6.188 1.00 53.44 126 GLU A C 1
ATOM 944 O O . GLU A 1 126 ? 33.669 5.670 6.319 1.00 53.44 126 GLU A O 1
ATOM 949 N N . LYS A 1 127 ? 33.205 3.484 6.153 1.00 54.22 127 LYS A N 1
ATOM 950 C CA . LYS A 1 127 ? 34.612 3.037 6.210 1.00 54.22 127 LYS A CA 1
ATOM 951 C C . LYS A 1 127 ? 35.435 3.431 4.978 1.00 54.22 127 LYS A C 1
ATOM 953 O O . LYS A 1 127 ? 36.659 3.471 5.076 1.00 54.22 127 LYS A O 1
ATOM 958 N N . GLN A 1 128 ? 34.797 3.723 3.842 1.00 54.12 128 GLN A N 1
ATOM 959 C CA . GLN A 1 128 ? 35.448 4.226 2.625 1.00 54.12 128 GLN A CA 1
ATOM 960 C C . GLN A 1 128 ? 35.496 5.761 2.531 1.00 54.12 128 GLN A C 1
ATOM 962 O O . GLN A 1 128 ? 36.076 6.282 1.581 1.00 54.12 128 GLN A O 1
ATOM 967 N N . GLY A 1 129 ? 34.946 6.493 3.508 1.00 47.56 129 GLY A N 1
ATOM 968 C CA . GLY A 1 129 ? 35.054 7.955 3.587 1.00 47.56 129 GLY A CA 1
ATOM 969 C C . GLY A 1 129 ? 34.221 8.736 2.560 1.00 47.56 129 GLY A C 1
ATOM 970 O O . GLY A 1 129 ? 34.486 9.918 2.340 1.00 47.56 129 GLY A O 1
ATOM 971 N N . GLY A 1 130 ? 33.225 8.115 1.923 1.00 40.25 130 GLY A N 1
ATOM 972 C CA . GLY A 1 130 ? 32.354 8.791 0.956 1.00 40.25 130 GLY A CA 1
ATOM 973 C C . GLY A 1 130 ? 31.222 9.562 1.640 1.00 40.25 130 GLY A C 1
ATOM 974 O O . GLY A 1 130 ? 30.340 8.951 2.238 1.00 40.25 130 GLY A O 1
ATOM 975 N N . ARG A 1 131 ? 31.224 10.898 1.545 1.00 39.31 131 ARG A N 1
ATOM 976 C CA . ARG A 1 131 ? 30.056 11.737 1.883 1.00 39.31 131 ARG A CA 1
ATOM 977 C C . ARG A 1 131 ? 28.985 11.600 0.792 1.00 39.31 131 ARG A C 1
ATOM 979 O O . ARG A 1 131 ? 29.342 11.503 -0.380 1.00 39.31 131 ARG A O 1
ATOM 986 N N . LEU A 1 132 ? 27.714 11.599 1.216 1.00 45.94 132 LEU A N 1
ATOM 987 C CA . LEU A 1 132 ? 26.519 11.739 0.367 1.00 45.94 132 LEU A CA 1
ATOM 988 C C . LEU A 1 132 ? 26.634 12.918 -0.607 1.00 45.94 132 LEU A C 1
ATOM 990 O O . LEU A 1 132 ? 27.149 13.978 -0.173 1.00 45.94 132 LEU A O 1
#

Radius of gyration: 15.65 Å; chains: 1; bounding box: 48×41×35 Å